Protein AF-A0A1B6I1B0-F1 (afdb_monomer_lite)

Radius of gyration: 35.04 Å; chains: 1; bounding box: 100×32×72 Å

Secondary structure (DSSP, 8-state):
-BTTB---------GGGHHHHHHHHHHHT-PPPP----HHHHHHHHHHHHHHHHHHHHHHHHHHHHHHHHHHHHHHHHHTT--HHHHHHHHHHHHHHHHHHHHHHHHHHHHHHHHHHHHHHHHHTTSSTTS--

Organism: NCBI:txid320908

Sequence (133 aa):
ARAGRSGTAISLITPHDIQLLQSIEQTINTKLSEFTVSGKEVAKIFTQVSVTKREAEIKLDHNDFEERKKINKRKKLILEGKDPEEEEKRILEEKKQKRKQFRLLHKKKLKQRQKEIKQFVQDNCGKESSVIK

pLDDT: mean 83.45, std 12.06, range [39.06, 97.12]

Foldseek 3Di:
DPDPDDDDDDDDDDPVCVVVQVVVCVVVVHDDDDDDDDPVVVVVVVVVVVVVVVVVVVVVVVVVVVVVVVVVVCVVCVVVVHDPVVVVVVVVVVVVVVVVVVVVVVVVVVVVVVVVVVVVCVVPVPPPVPPPD

Structure (mmCIF, N/CA/C/O backbone):
data_AF-A0A1B6I1B0-F1
#
_entry.id   AF-A0A1B6I1B0-F1
#
loop_
_atom_site.group_PDB
_atom_site.id
_atom_site.type_symbol
_atom_site.label_atom_id
_atom_site.label_alt_id
_atom_site.label_comp_id
_atom_site.label_asym_id
_atom_site.label_entity_id
_atom_site.label_seq_id
_atom_site.pdbx_PDB_ins_code
_atom_site.Cartn_x
_atom_site.Cartn_y
_atom_site.Cartn_z
_atom_site.occupancy
_atom_site.B_iso_or_equiv
_atom_site.auth_seq_id
_atom_site.auth_comp_id
_atom_site.auth_asym_id
_atom_site.auth_atom_id
_atom_site.pdbx_PDB_model_num
ATOM 1 N N . ALA A 1 1 ? -15.662 -19.235 21.877 1.00 60.00 1 ALA A N 1
ATOM 2 C CA . ALA A 1 1 ? -17.131 -19.170 21.972 1.00 60.00 1 ALA A CA 1
ATOM 3 C C . ALA A 1 1 ? -17.801 -19.618 20.667 1.00 60.00 1 ALA A C 1
ATOM 5 O O . ALA A 1 1 ? -18.358 -18.815 19.934 1.00 60.00 1 ALA A O 1
ATOM 6 N N . ARG A 1 2 ? -17.713 -20.913 20.350 1.00 65.88 2 ARG A N 1
ATOM 7 C CA . ARG A 1 2 ? -18.587 -21.660 19.422 1.00 65.88 2 ARG A CA 1
ATOM 8 C C . ARG A 1 2 ? -18.507 -23.129 19.845 1.00 65.88 2 ARG A C 1
ATOM 10 O O . ARG A 1 2 ? -17.476 -23.517 20.393 1.00 65.88 2 ARG A O 1
ATOM 17 N N . ALA A 1 3 ? -19.589 -23.886 19.636 1.00 68.25 3 ALA A N 1
ATOM 18 C CA . ALA A 1 3 ? -19.723 -25.325 19.909 1.00 68.25 3 ALA A CA 1
ATOM 19 C C . ALA A 1 3 ? -18.870 -25.824 21.099 1.00 68.25 3 ALA A C 1
ATOM 21 O O . ALA A 1 3 ? -17.823 -26.443 20.919 1.00 68.25 3 ALA A O 1
ATOM 22 N N . GLY A 1 4 ? -19.291 -25.483 22.322 1.00 75.00 4 GLY A N 1
ATOM 23 C CA . GLY A 1 4 ? -18.741 -26.045 23.564 1.00 75.00 4 GLY A CA 1
ATOM 24 C C . GLY A 1 4 ? -17.330 -25.602 23.974 1.00 75.00 4 GLY A C 1
ATOM 25 O O . GLY A 1 4 ? -16.855 -26.042 25.015 1.00 75.00 4 GLY A O 1
ATOM 26 N N . ARG A 1 5 ? -16.647 -24.735 23.210 1.00 81.81 5 ARG A N 1
ATOM 27 C CA . ARG A 1 5 ? -15.300 -24.241 23.558 1.00 81.81 5 ARG A CA 1
ATOM 28 C C . ARG A 1 5 ? -15.318 -22.819 24.117 1.00 81.81 5 ARG A C 1
ATOM 30 O O . ARG A 1 5 ? -15.908 -21.906 23.513 1.00 81.81 5 ARG A O 1
ATOM 37 N N . SER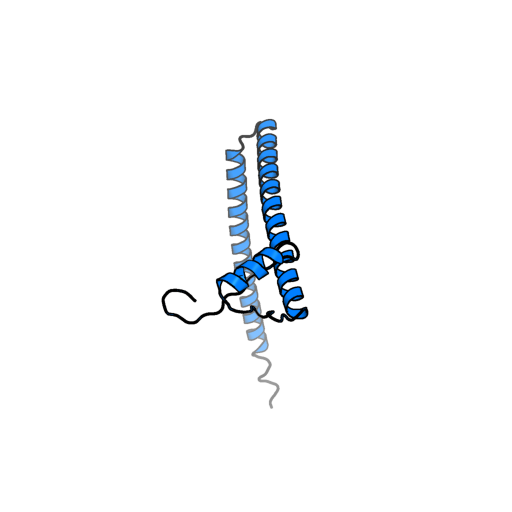 A 1 6 ? -14.595 -22.624 25.223 1.00 80.69 6 SER A N 1
ATOM 38 C CA . SER A 1 6 ? -14.270 -21.298 25.750 1.00 80.69 6 SER A CA 1
ATOM 39 C C . SER A 1 6 ? -13.535 -20.481 24.684 1.00 80.69 6 SER A C 1
ATOM 41 O O . SER A 1 6 ? -12.838 -21.004 23.816 1.00 80.69 6 SER A O 1
ATOM 43 N N . GLY A 1 7 ? -13.780 -19.178 24.656 1.00 84.50 7 GLY A N 1
ATOM 44 C CA . GLY A 1 7 ? -13.051 -18.270 23.779 1.00 84.50 7 GLY A CA 1
ATOM 45 C C . GLY A 1 7 ? -13.610 -16.866 23.877 1.00 84.50 7 GLY A C 1
ATOM 46 O O . GLY A 1 7 ? -14.791 -16.703 24.172 1.00 84.50 7 GLY A O 1
ATOM 47 N N . THR A 1 8 ? -12.754 -15.892 23.614 1.00 84.12 8 THR A N 1
ATOM 48 C CA . THR A 1 8 ? -13.047 -14.467 23.755 1.00 84.12 8 THR A CA 1
ATOM 49 C C . THR A 1 8 ? -13.733 -13.931 22.502 1.00 84.12 8 THR A C 1
ATOM 51 O O . THR A 1 8 ? -13.368 -14.301 21.386 1.00 84.12 8 THR A O 1
ATOM 54 N N . ALA A 1 9 ? -14.724 -13.063 22.689 1.00 85.25 9 ALA A N 1
ATOM 55 C CA . ALA A 1 9 ? -15.326 -12.270 21.626 1.00 85.25 9 ALA A CA 1
ATOM 56 C C . ALA A 1 9 ? -14.957 -10.800 21.853 1.00 85.25 9 ALA A C 1
ATOM 58 O O . ALA A 1 9 ? -15.009 -10.324 22.984 1.00 85.25 9 ALA A O 1
ATOM 59 N N . ILE A 1 10 ? -14.563 -10.106 20.787 1.00 87.94 10 ILE A N 1
ATOM 60 C CA . ILE A 1 10 ? -14.271 -8.671 20.803 1.00 87.94 10 ILE A CA 1
ATOM 61 C C . ILE A 1 10 ? -15.253 -8.017 19.838 1.00 87.94 10 ILE A C 1
ATOM 63 O O . ILE A 1 10 ? -15.345 -8.430 18.681 1.00 87.94 10 ILE A O 1
ATOM 67 N N . SE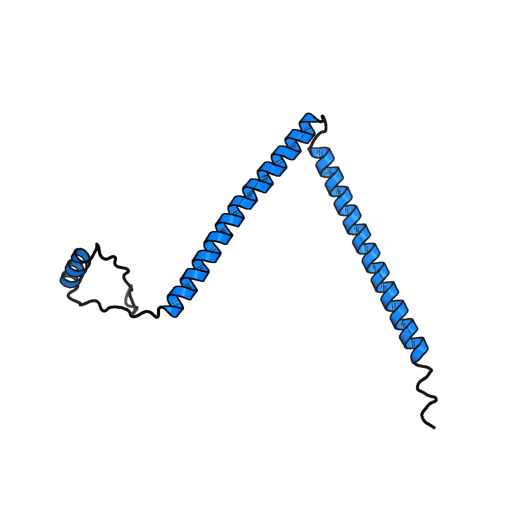R A 1 11 ? -15.975 -7.012 20.322 1.00 87.56 11 SER A N 1
ATOM 68 C CA . SER A 1 11 ? -16.907 -6.217 19.524 1.00 87.56 11 SER A CA 1
ATOM 69 C C . SER A 1 11 ? -16.305 -4.840 19.276 1.00 87.56 11 SER A C 1
ATOM 71 O O . SER A 1 11 ? -15.793 -4.210 20.199 1.00 87.56 11 SER A O 1
ATOM 73 N N . LEU A 1 12 ? -16.361 -4.376 18.031 1.00 89.06 12 LEU A N 1
ATOM 74 C CA . LEU A 1 12 ? -15.962 -3.025 17.641 1.00 89.06 12 LEU A CA 1
ATOM 75 C C . LEU A 1 12 ? -17.227 -2.176 17.550 1.00 89.06 12 LEU A C 1
ATOM 77 O O . LEU A 1 12 ? -18.166 -2.558 16.856 1.00 89.06 12 LEU A O 1
ATOM 81 N N . ILE A 1 13 ? -17.260 -1.061 18.274 1.00 89.25 13 ILE A N 1
ATOM 82 C CA . ILE A 1 13 ? -18.463 -0.244 18.461 1.00 89.25 13 ILE A CA 1
ATOM 83 C C . ILE A 1 13 ? -18.111 1.196 18.111 1.00 89.25 13 ILE A C 1
ATOM 85 O O . ILE A 1 13 ? -17.049 1.686 18.503 1.00 89.25 13 ILE A O 1
ATOM 89 N N . THR A 1 14 ? -18.987 1.875 17.372 1.00 90.12 14 THR A N 1
ATOM 90 C CA . THR A 1 14 ? -18.849 3.310 17.108 1.00 90.12 14 THR A CA 1
ATOM 91 C C . THR A 1 14 ? -19.716 4.126 18.072 1.00 90.12 14 THR A C 1
ATOM 93 O O . THR A 1 14 ? -20.666 3.591 18.648 1.00 90.12 14 THR A O 1
ATOM 96 N N . PRO A 1 15 ? -19.466 5.438 18.241 1.00 89.19 15 PRO A N 1
ATOM 97 C CA . PRO A 1 15 ? -20.316 6.288 19.080 1.00 89.19 15 PRO A CA 1
ATOM 98 C C . PRO A 1 15 ? -21.794 6.327 18.655 1.00 89.19 15 PRO A C 1
ATOM 100 O O . PRO A 1 15 ? -22.644 6.722 19.447 1.00 89.19 15 PRO A O 1
ATOM 103 N N . HIS A 1 16 ? -22.118 5.922 17.424 1.00 92.06 16 HIS A N 1
ATOM 104 C CA . HIS A 1 16 ? -23.492 5.883 16.922 1.00 92.06 16 HIS A CA 1
ATOM 105 C C . HIS A 1 16 ? -24.284 4.662 17.418 1.00 92.06 16 HIS A C 1
ATOM 107 O O . HIS A 1 16 ? -25.511 4.690 17.419 1.00 92.06 16 HIS A O 1
ATOM 113 N N . ASP A 1 17 ? -23.604 3.619 17.898 1.00 91.25 17 ASP A N 1
ATOM 114 C CA . ASP A 1 17 ? -24.205 2.310 18.185 1.00 91.25 17 ASP A CA 1
ATOM 115 C C . ASP A 1 17 ? -24.540 2.105 19.674 1.00 91.25 17 ASP A C 1
ATOM 117 O O . ASP A 1 17 ? -24.839 0.992 20.109 1.00 91.25 17 ASP A O 1
ATOM 121 N N . ILE A 1 18 ? -24.504 3.167 20.486 1.00 90.12 18 ILE A N 1
ATOM 122 C CA . ILE A 1 18 ? -24.671 3.081 21.949 1.00 90.12 18 ILE A CA 1
ATOM 123 C C . ILE A 1 18 ? -26.037 2.484 22.329 1.00 90.12 18 ILE A C 1
ATOM 125 O O . ILE A 1 18 ? -26.123 1.656 23.235 1.00 90.12 18 ILE A O 1
ATOM 129 N N . GLN A 1 19 ? -27.104 2.853 21.615 1.00 90.75 19 GLN A N 1
ATOM 130 C CA . GLN A 1 19 ? -28.451 2.317 21.863 1.00 90.75 19 GLN A CA 1
ATOM 131 C C . GLN A 1 19 ? -28.545 0.816 21.548 1.00 90.75 19 GLN A C 1
ATOM 133 O O . GLN A 1 19 ? -29.222 0.061 22.252 1.00 90.75 19 GLN A O 1
ATOM 138 N N . LEU A 1 20 ? -27.835 0.371 20.507 1.00 90.19 20 LEU A N 1
ATOM 139 C CA . LEU A 1 20 ? -27.772 -1.039 20.130 1.00 90.19 20 LEU A CA 1
ATOM 140 C C . LEU A 1 20 ? -27.001 -1.839 21.177 1.00 90.19 20 LEU A C 1
ATOM 142 O O . LEU A 1 20 ? -27.457 -2.909 21.576 1.00 90.19 20 LEU A O 1
ATOM 146 N N . LEU A 1 21 ? -25.887 -1.296 21.676 1.00 90.06 21 LEU A N 1
ATOM 147 C CA . LEU A 1 21 ? -25.111 -1.917 22.746 1.00 90.06 21 LEU A CA 1
ATOM 148 C C . LEU A 1 21 ? -25.973 -2.158 23.991 1.00 90.06 21 LEU A C 1
ATOM 150 O O . LEU A 1 21 ? -26.024 -3.281 24.483 1.00 90.06 21 LEU A O 1
ATOM 154 N N . GLN A 1 22 ? -26.714 -1.141 24.439 1.00 89.06 22 GLN A N 1
ATOM 155 C CA . GLN A 1 22 ? -27.609 -1.249 25.597 1.00 89.06 22 GLN A CA 1
ATOM 156 C C . GLN A 1 22 ? -28.706 -2.305 25.391 1.00 89.06 22 GLN A C 1
ATOM 158 O O . GLN A 1 22 ? -28.996 -3.086 26.297 1.00 89.06 22 GLN A O 1
ATOM 163 N N . SER A 1 23 ? -29.288 -2.369 24.190 1.00 91.38 23 SER A N 1
ATOM 164 C CA . SER A 1 23 ? -30.314 -3.367 23.848 1.00 91.38 23 SER A CA 1
ATOM 165 C C . SER A 1 23 ? -29.750 -4.795 23.861 1.00 91.38 23 SER A C 1
ATOM 167 O O . SER A 1 23 ? -30.395 -5.735 24.332 1.00 91.38 23 SER A O 1
ATOM 169 N N . ILE A 1 24 ? -28.516 -4.967 23.377 1.00 90.75 24 ILE A N 1
ATOM 170 C CA . ILE A 1 24 ? -27.812 -6.252 23.397 1.00 90.75 24 ILE A CA 1
ATOM 171 C C . ILE A 1 24 ? -27.503 -6.664 24.838 1.00 90.75 24 ILE A C 1
ATOM 173 O O . ILE A 1 24 ? -27.795 -7.803 25.192 1.00 90.75 24 ILE A O 1
ATOM 177 N N . GLU A 1 25 ? -26.989 -5.759 25.679 1.00 89.75 25 GLU A N 1
ATOM 178 C CA . GLU A 1 25 ? -26.694 -6.027 27.097 1.00 89.75 25 GLU A CA 1
ATOM 179 C C . GLU A 1 25 ? -27.932 -6.484 27.880 1.00 89.75 25 GLU A C 1
ATOM 181 O O . GLU A 1 25 ? -27.843 -7.421 28.674 1.00 89.75 25 GLU A O 1
ATOM 186 N N . GLN A 1 26 ? -29.093 -5.877 27.613 1.00 91.69 26 GLN A N 1
ATOM 187 C CA . GLN A 1 26 ? -30.377 -6.301 28.183 1.00 91.69 26 GLN A CA 1
ATOM 188 C C . GLN A 1 26 ? -30.785 -7.701 27.712 1.00 91.69 26 GLN A C 1
ATOM 190 O O . GLN A 1 26 ? -31.296 -8.498 28.493 1.00 91.69 26 GLN A O 1
ATOM 195 N N . THR A 1 27 ? -30.533 -8.026 26.444 1.00 93.00 27 THR A N 1
ATOM 196 C CA . THR A 1 27 ? -30.898 -9.327 25.865 1.00 93.00 27 THR A CA 1
ATOM 197 C C . THR A 1 27 ? -30.015 -10.459 26.401 1.00 93.00 27 THR A C 1
ATOM 199 O O . THR A 1 27 ? -30.508 -11.548 26.689 1.00 93.00 27 THR A O 1
ATOM 202 N N . ILE A 1 28 ? -28.707 -10.219 26.550 1.00 87.88 28 ILE A N 1
ATOM 203 C CA . ILE A 1 28 ? -27.734 -11.219 27.030 1.00 87.88 28 ILE A CA 1
ATOM 204 C C . ILE A 1 28 ? -27.566 -11.217 28.556 1.00 87.88 28 ILE A C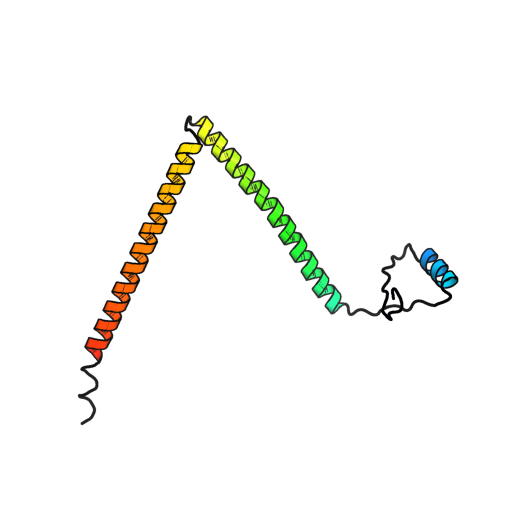 1
ATOM 206 O O . ILE A 1 28 ? -26.822 -12.045 29.086 1.00 87.88 28 ILE A O 1
ATOM 210 N N . ASN A 1 29 ? -28.210 -10.276 29.258 1.00 87.19 29 ASN A N 1
ATOM 211 C CA . ASN A 1 29 ? -28.109 -10.064 30.706 1.00 87.19 29 ASN A CA 1
ATOM 212 C C . ASN A 1 29 ? -26.662 -10.040 31.236 1.00 87.19 29 ASN A C 1
ATOM 214 O O . ASN A 1 29 ? -26.376 -10.498 32.341 1.00 87.19 29 ASN A O 1
ATOM 218 N N . THR A 1 30 ? -25.726 -9.522 30.440 1.00 85.19 30 THR A N 1
ATOM 219 C CA . THR A 1 30 ? -24.298 -9.461 30.775 1.00 85.19 30 THR A CA 1
ATOM 220 C C . THR A 1 30 ? -23.758 -8.094 30.385 1.00 85.19 30 THR A C 1
ATOM 222 O O . THR A 1 30 ? -23.960 -7.656 29.255 1.00 85.19 30 THR A O 1
ATOM 225 N N . LYS A 1 31 ? -23.053 -7.433 31.311 1.00 85.12 31 LYS A N 1
ATOM 226 C CA . LYS A 1 31 ? -22.375 -6.161 31.036 1.00 85.12 31 LYS A CA 1
ATOM 227 C C . LYS A 1 31 ? -21.075 -6.414 30.285 1.00 85.12 31 LYS A C 1
ATOM 229 O O . LYS A 1 31 ? -20.252 -7.213 30.737 1.00 85.12 31 LYS A O 1
ATOM 234 N N . LEU A 1 32 ? -20.893 -5.735 29.158 1.00 86.19 32 LEU A N 1
ATOM 235 C CA . LEU A 1 32 ? -19.672 -5.828 28.366 1.00 86.19 32 LEU A CA 1
ATOM 236 C C . LEU A 1 32 ? -18.621 -4.873 28.944 1.00 86.19 32 LEU A C 1
ATOM 238 O O . LEU A 1 32 ? -18.905 -3.715 29.237 1.00 86.19 32 LEU A O 1
ATOM 242 N N . SER A 1 33 ? -17.397 -5.364 29.137 1.00 86.75 33 SER A N 1
ATOM 243 C CA . SER A 1 33 ? -16.282 -4.556 29.636 1.00 86.75 33 SER A CA 1
ATOM 244 C C . SER A 1 33 ? -15.452 -3.993 28.489 1.00 86.75 33 SER A C 1
ATOM 246 O O . SER A 1 33 ? -15.203 -4.686 27.500 1.00 86.75 33 SER A O 1
ATOM 248 N N . GLU A 1 34 ? -14.953 -2.771 28.660 1.00 87.75 34 GLU A N 1
ATOM 249 C CA . GLU A 1 34 ? -13.987 -2.185 27.736 1.00 87.75 34 GLU A CA 1
ATOM 250 C C . GLU A 1 34 ? -12.691 -3.008 27.710 1.00 87.75 34 GLU A C 1
ATOM 252 O O . GLU A 1 34 ? -12.146 -3.388 28.749 1.00 87.75 34 GLU A O 1
ATOM 257 N N . PHE A 1 35 ? -12.194 -3.279 26.505 1.00 88.88 35 PHE A N 1
ATOM 258 C CA . PHE A 1 35 ? -10.897 -3.911 26.310 1.00 88.88 35 PHE A CA 1
ATOM 259 C C . PHE A 1 35 ? -9.825 -2.831 26.153 1.00 88.88 35 PHE A C 1
ATOM 261 O O . PHE A 1 35 ? -9.814 -2.097 25.164 1.00 88.88 35 PHE A O 1
ATOM 268 N N . THR A 1 36 ? -8.920 -2.730 27.127 1.00 88.50 36 THR A N 1
ATOM 269 C CA . THR A 1 36 ? -7.870 -1.709 27.121 1.00 88.50 36 THR A CA 1
ATOM 270 C C . THR A 1 36 ? -6.796 -2.034 26.085 1.00 88.50 36 THR A C 1
ATOM 272 O O . THR A 1 36 ? -6.296 -3.154 25.992 1.00 88.50 36 THR A O 1
ATOM 275 N N . VAL A 1 37 ? -6.421 -1.031 25.292 1.00 87.38 37 VAL A N 1
ATOM 276 C CA . VAL A 1 37 ? -5.398 -1.151 24.246 1.00 87.38 37 VAL A CA 1
ATOM 277 C C . VAL A 1 37 ? -4.306 -0.109 24.428 1.00 87.38 37 VAL A C 1
ATOM 279 O O . VAL A 1 37 ? -4.564 1.033 24.810 1.00 87.38 37 VAL A O 1
ATOM 282 N N . SER A 1 38 ? -3.061 -0.490 24.134 1.00 90.56 38 SER A N 1
ATOM 283 C CA . SER A 1 38 ? -1.929 0.428 24.223 1.00 90.56 38 SER A CA 1
ATOM 284 C C . SER A 1 38 ? -1.800 1.259 22.937 1.00 90.56 38 SER A C 1
ATOM 286 O O . SER A 1 38 ? -1.641 0.737 21.832 1.00 90.56 38 SER A O 1
ATOM 288 N N . GLY A 1 39 ? -1.833 2.591 23.058 1.00 87.81 39 GLY A N 1
ATOM 289 C CA . GLY A 1 39 ? -1.763 3.480 21.887 1.00 87.81 39 GLY A CA 1
ATOM 290 C C . GLY A 1 39 ? -0.479 3.315 21.059 1.00 87.81 39 GLY A C 1
ATOM 291 O O . GLY A 1 39 ? -0.495 3.470 19.838 1.00 87.81 39 GLY A O 1
ATOM 292 N N . LYS A 1 40 ? 0.635 2.930 21.700 1.00 91.12 40 LYS A N 1
ATOM 293 C CA . LYS A 1 40 ? 1.916 2.673 21.020 1.00 91.12 40 LYS A CA 1
ATOM 294 C C . LYS A 1 40 ? 1.843 1.471 20.076 1.00 91.12 40 LYS A C 1
ATOM 296 O O . LYS A 1 40 ? 2.458 1.509 19.013 1.00 91.12 40 LYS A O 1
ATOM 301 N N . GLU A 1 41 ? 1.132 0.410 20.445 1.00 89.56 41 GLU A N 1
ATOM 302 C CA . GLU A 1 41 ? 0.966 -0.770 19.586 1.00 89.56 41 GLU A CA 1
ATOM 303 C C . GLU A 1 41 ? 0.016 -0.476 18.431 1.00 89.56 41 GLU A C 1
ATOM 305 O O . GLU A 1 41 ? 0.328 -0.808 17.287 1.00 89.56 41 GLU A O 1
ATOM 310 N N . VAL A 1 42 ? -1.076 0.245 18.701 1.00 91.75 42 VAL A N 1
ATOM 311 C CA . VAL A 1 42 ? -2.015 0.685 17.660 1.00 91.75 42 VAL A CA 1
ATOM 312 C C . VAL A 1 42 ? -1.299 1.535 16.611 1.00 91.75 42 VAL A C 1
ATOM 314 O O . VAL A 1 42 ? -1.446 1.280 15.419 1.00 91.75 42 VAL A O 1
ATOM 317 N N . ALA A 1 43 ? -0.457 2.488 17.025 1.00 93.25 43 ALA A N 1
ATOM 318 C CA . ALA A 1 43 ? 0.296 3.338 16.100 1.00 93.25 43 ALA A CA 1
ATOM 319 C C . ALA A 1 43 ? 1.254 2.537 15.198 1.00 93.25 43 ALA A C 1
ATOM 321 O O . ALA A 1 43 ? 1.376 2.824 14.002 1.00 93.25 43 ALA A O 1
ATOM 322 N N . LYS A 1 44 ? 1.910 1.506 15.746 1.00 94.25 44 LYS A N 1
ATOM 323 C CA . LYS A 1 44 ? 2.784 0.610 14.973 1.00 94.25 44 LYS A CA 1
ATOM 324 C C . LYS A 1 44 ? 1.988 -0.165 13.924 1.00 94.25 44 LYS A C 1
ATOM 326 O O . LYS A 1 44 ? 2.349 -0.131 12.748 1.00 94.25 44 LYS A O 1
ATOM 331 N N . ILE A 1 45 ? 0.888 -0.802 14.332 1.00 93.94 45 ILE A N 1
ATOM 332 C CA . ILE A 1 45 ? 0.016 -1.574 13.432 1.00 93.94 45 ILE A CA 1
ATOM 333 C C . ILE A 1 45 ? -0.566 -0.663 12.347 1.00 93.94 45 ILE A C 1
ATOM 335 O O . ILE A 1 45 ? -0.521 -0.994 11.164 1.00 93.94 45 ILE A O 1
ATOM 339 N N . PHE A 1 46 ? -1.047 0.521 12.725 1.00 94.75 46 PHE A N 1
ATOM 340 C CA . PHE A 1 46 ? -1.594 1.502 11.793 1.00 94.75 46 PHE A CA 1
ATOM 341 C C . PHE A 1 46 ? -0.568 1.937 10.742 1.00 94.75 46 PHE A C 1
ATOM 343 O O . PHE A 1 46 ? -0.884 2.001 9.551 1.00 94.75 46 PHE A O 1
ATOM 350 N N . THR A 1 47 ? 0.673 2.190 11.164 1.00 96.00 47 THR A N 1
ATOM 351 C CA . THR A 1 47 ? 1.768 2.549 10.254 1.00 96.00 47 THR A CA 1
ATOM 352 C C . THR A 1 47 ? 2.047 1.410 9.278 1.00 96.00 47 THR A C 1
ATOM 354 O O . THR A 1 47 ? 2.120 1.644 8.073 1.00 96.00 47 THR A O 1
ATOM 357 N N . GLN A 1 48 ? 2.131 0.173 9.773 1.00 95.56 48 GLN A N 1
ATOM 358 C CA . GLN A 1 48 ? 2.371 -1.007 8.944 1.00 95.56 48 GLN A CA 1
ATOM 359 C C . GLN A 1 48 ? 1.276 -1.196 7.886 1.00 95.56 48 GLN A C 1
ATOM 361 O O . GLN A 1 48 ? 1.583 -1.374 6.705 1.00 95.56 48 GLN A O 1
ATOM 366 N N . VAL A 1 49 ? 0.005 -1.115 8.285 1.00 96.94 49 VAL A N 1
ATOM 367 C CA . VAL A 1 49 ? -1.135 -1.231 7.363 1.00 96.94 49 VAL A CA 1
ATOM 368 C C . VAL A 1 49 ? -1.116 -0.100 6.334 1.00 96.94 49 VAL A C 1
ATOM 370 O O . VAL A 1 49 ? -1.282 -0.351 5.143 1.00 96.94 49 VAL A O 1
ATOM 373 N N . SER A 1 50 ? -0.851 1.134 6.768 1.00 96.25 50 SER A N 1
ATOM 374 C CA . SER A 1 50 ? -0.815 2.306 5.886 1.00 96.25 50 SER A CA 1
ATOM 375 C C . SER A 1 50 ? 0.296 2.224 4.840 1.00 96.25 50 SER A C 1
ATOM 377 O O . SER A 1 50 ? 0.066 2.543 3.675 1.00 96.25 50 SER A O 1
ATOM 379 N N . VAL A 1 51 ? 1.496 1.792 5.237 1.00 97.12 51 VAL A N 1
ATOM 380 C CA . VAL A 1 51 ? 2.621 1.589 4.311 1.00 97.12 51 VAL A CA 1
ATOM 381 C C . VAL A 1 51 ? 2.289 0.475 3.324 1.00 97.12 51 VAL A C 1
ATOM 383 O O . VAL A 1 51 ? 2.378 0.688 2.120 1.00 97.12 51 VAL A O 1
ATOM 386 N N . THR A 1 52 ? 1.808 -0.667 3.817 1.00 95.50 52 THR A N 1
ATOM 387 C CA . THR A 1 52 ? 1.470 -1.819 2.966 1.00 95.50 52 THR A CA 1
ATOM 388 C C . THR A 1 52 ? 0.389 -1.470 1.941 1.00 95.50 52 THR A C 1
ATOM 390 O O . THR A 1 52 ? 0.506 -1.839 0.774 1.00 95.50 52 THR A O 1
ATOM 393 N N . LYS A 1 53 ? -0.647 -0.725 2.350 1.00 96.50 53 LYS A N 1
ATOM 394 C CA . LYS A 1 53 ? -1.714 -0.270 1.452 1.00 96.50 53 LYS A CA 1
ATOM 395 C C . LYS A 1 53 ? -1.165 0.628 0.342 1.00 96.50 53 LYS A C 1
ATOM 397 O O . LYS A 1 53 ? -1.423 0.358 -0.826 1.00 96.50 53 LYS A O 1
ATOM 402 N N . ARG A 1 54 ? -0.353 1.631 0.694 1.00 94.69 54 ARG A N 1
ATOM 403 C CA . ARG A 1 54 ? 0.282 2.525 -0.291 1.00 94.69 54 ARG A CA 1
ATOM 404 C C . ARG A 1 54 ? 1.197 1.768 -1.246 1.00 94.69 54 ARG A C 1
ATOM 406 O O . ARG A 1 54 ? 1.174 2.013 -2.443 1.00 94.69 54 ARG A O 1
ATOM 413 N N . GLU A 1 55 ? 1.995 0.834 -0.738 1.00 93.50 55 GLU A N 1
ATOM 414 C CA . GLU A 1 55 ? 2.857 0.009 -1.585 1.00 93.50 55 GLU A CA 1
ATOM 415 C C . GLU A 1 55 ? 2.056 -0.859 -2.558 1.00 93.50 55 GLU A C 1
ATOM 417 O O . GLU A 1 55 ? 2.480 -1.051 -3.697 1.00 93.50 55 GLU A O 1
ATOM 422 N N . ALA A 1 56 ? 0.917 -1.402 -2.122 1.00 91.50 56 ALA A N 1
ATOM 423 C CA . ALA A 1 56 ? 0.032 -2.174 -2.984 1.00 91.50 56 ALA A CA 1
ATOM 424 C C . ALA A 1 56 ? -0.590 -1.297 -4.081 1.00 91.50 56 ALA A C 1
ATOM 426 O O . ALA A 1 56 ? -0.565 -1.693 -5.243 1.00 91.50 56 ALA A O 1
ATOM 427 N N . GLU A 1 57 ? -1.067 -0.099 -3.734 1.00 90.50 57 GLU A N 1
ATOM 428 C CA . GLU A 1 57 ? -1.589 0.889 -4.691 1.00 90.50 57 GLU A CA 1
ATOM 429 C C . GLU A 1 57 ? -0.525 1.263 -5.735 1.00 90.50 57 GLU A C 1
ATOM 431 O O . GLU A 1 57 ? -0.757 1.113 -6.931 1.00 90.50 57 GLU A O 1
ATOM 436 N N . ILE A 1 58 ? 0.695 1.600 -5.299 1.00 89.38 58 ILE A N 1
ATOM 437 C CA . ILE A 1 58 ? 1.815 1.919 -6.202 1.00 89.38 58 ILE A CA 1
ATOM 438 C C . ILE A 1 58 ? 2.146 0.744 -7.135 1.00 89.38 58 ILE A C 1
ATOM 440 O O . ILE A 1 58 ? 2.451 0.946 -8.310 1.00 89.38 58 ILE A O 1
ATOM 444 N N . LYS A 1 59 ? 2.117 -0.498 -6.632 1.00 87.94 59 LYS A N 1
ATOM 445 C CA . LYS A 1 59 ? 2.381 -1.693 -7.452 1.00 87.94 59 LYS A CA 1
ATOM 446 C C . LYS A 1 59 ? 1.314 -1.896 -8.525 1.00 87.94 59 LYS A C 1
ATOM 448 O O . LYS A 1 59 ? 1.664 -2.303 -9.632 1.00 87.94 59 LYS A O 1
ATOM 453 N N . LEU A 1 60 ? 0.048 -1.634 -8.205 1.00 83.06 60 LEU A N 1
ATOM 454 C CA . LEU A 1 60 ? -1.048 -1.703 -9.170 1.00 83.06 60 LEU A CA 1
ATOM 455 C C . LEU A 1 60 ? -0.887 -0.614 -10.241 1.00 83.06 60 LEU A C 1
ATOM 457 O O . LEU A 1 60 ? -0.835 -0.949 -11.423 1.00 83.06 60 LEU A O 1
ATOM 461 N N . ASP A 1 61 ? -0.648 0.635 -9.839 1.00 79.44 61 ASP A N 1
ATOM 462 C CA . ASP A 1 61 ? -0.429 1.758 -10.764 1.00 79.44 61 ASP A CA 1
ATOM 463 C C . ASP A 1 61 ? 0.780 1.540 -11.696 1.00 79.44 61 ASP A C 1
ATOM 465 O O . ASP A 1 61 ? 0.759 1.884 -12.883 1.00 79.44 61 ASP A O 1
ATOM 469 N N . HIS A 1 62 ? 1.863 0.945 -11.182 1.00 75.44 62 HIS A N 1
ATOM 470 C CA . HIS A 1 62 ? 3.060 0.671 -11.980 1.00 75.44 62 HIS A CA 1
ATOM 471 C C . HIS A 1 62 ? 2.804 -0.376 -13.079 1.00 75.44 62 HIS A C 1
ATOM 473 O O . HIS A 1 62 ? 3.415 -0.304 -14.153 1.00 75.44 62 HIS A O 1
ATOM 479 N N . ASN A 1 63 ? 1.929 -1.358 -12.845 1.00 68.81 63 ASN A N 1
ATOM 480 C CA . ASN A 1 63 ? 1.614 -2.368 -13.859 1.00 68.81 63 ASN A CA 1
ATOM 481 C C . ASN A 1 63 ? 0.942 -1.730 -15.083 1.00 68.81 63 ASN A C 1
ATOM 483 O O . ASN A 1 63 ? 1.378 -1.974 -16.212 1.00 68.81 63 ASN A O 1
ATOM 487 N N . ASP A 1 64 ? -0.007 -0.820 -14.865 1.00 67.06 64 ASP A N 1
ATOM 488 C CA . ASP A 1 64 ? -0.715 -0.119 -15.941 1.00 67.06 64 ASP A CA 1
ATOM 489 C C . ASP A 1 64 ? 0.224 0.771 -16.772 1.00 67.06 64 ASP A C 1
ATOM 491 O O . ASP A 1 64 ? 0.106 0.863 -18.000 1.00 67.06 64 ASP A O 1
ATOM 495 N N . PHE A 1 65 ? 1.218 1.401 -16.135 1.00 68.31 65 PHE A N 1
ATOM 496 C CA . PHE A 1 65 ? 2.214 2.209 -16.843 1.00 68.31 65 PHE A CA 1
ATOM 497 C C . PHE A 1 65 ? 3.068 1.373 -17.809 1.00 68.31 65 PHE A C 1
ATOM 499 O O . PHE A 1 65 ? 3.294 1.771 -18.959 1.00 68.31 65 PHE A O 1
ATOM 506 N N . GLU A 1 66 ? 3.531 0.200 -17.376 1.00 71.88 66 GLU A N 1
ATOM 507 C CA . GLU A 1 66 ? 4.347 -0.681 -18.215 1.00 71.88 66 GLU A CA 1
ATOM 508 C C . GLU A 1 66 ? 3.540 -1.286 -19.374 1.00 71.88 66 GLU A C 1
ATOM 510 O O . GLU A 1 66 ? 4.070 -1.426 -20.483 1.00 71.88 66 GLU A O 1
ATOM 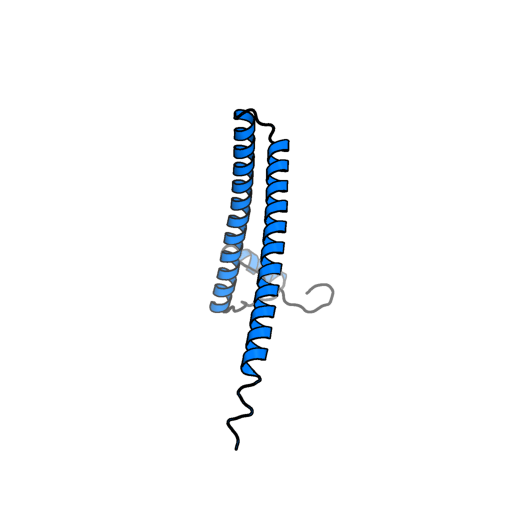515 N N . GLU A 1 67 ? 2.254 -1.579 -19.179 1.00 75.06 67 GLU A N 1
ATOM 516 C CA . GLU A 1 67 ? 1.368 -2.017 -20.262 1.00 75.06 67 GLU A CA 1
ATOM 517 C C . GLU A 1 67 ? 1.142 -0.921 -21.302 1.00 75.06 67 GLU A C 1
ATOM 519 O O . GLU A 1 67 ? 1.377 -1.141 -22.497 1.00 75.06 67 GLU A O 1
ATOM 524 N N . ARG A 1 68 ? 0.800 0.298 -20.869 1.00 78.56 68 ARG A N 1
ATOM 525 C CA . ARG A 1 68 ? 0.636 1.446 -21.777 1.00 78.56 68 ARG A CA 1
ATOM 526 C C . ARG A 1 68 ? 1.917 1.737 -22.555 1.00 78.56 68 ARG A C 1
ATOM 528 O O . ARG A 1 68 ? 1.873 2.000 -23.758 1.00 78.56 68 ARG A O 1
ATOM 535 N N . LYS A 1 69 ? 3.079 1.623 -21.910 1.00 81.06 69 LYS A N 1
ATOM 536 C CA . LYS A 1 69 ? 4.391 1.792 -22.550 1.00 81.06 69 LYS A CA 1
ATOM 537 C C . LYS A 1 69 ? 4.674 0.715 -23.600 1.00 81.06 69 LYS A C 1
ATOM 539 O O . LYS A 1 69 ? 5.206 1.043 -24.663 1.00 81.06 69 LYS A O 1
ATOM 544 N N . LYS A 1 70 ? 4.318 -0.549 -23.345 1.00 80.75 70 LYS A N 1
ATOM 545 C CA . LYS A 1 70 ? 4.436 -1.642 -24.331 1.00 80.75 70 LYS A CA 1
ATOM 546 C C . LYS A 1 70 ? 3.513 -1.417 -25.525 1.00 80.75 70 LYS A C 1
ATOM 548 O O . LYS A 1 70 ? 3.967 -1.529 -26.661 1.00 80.75 70 LYS A O 1
ATOM 553 N N . ILE A 1 71 ? 2.261 -1.035 -25.276 1.00 80.81 71 ILE A N 1
ATOM 554 C CA . ILE A 1 71 ? 1.283 -0.727 -26.328 1.00 80.81 71 ILE A CA 1
ATOM 555 C C . ILE A 1 71 ? 1.788 0.425 -27.201 1.00 80.81 71 ILE A C 1
ATOM 557 O O . ILE A 1 71 ? 1.800 0.307 -28.423 1.00 80.81 71 ILE A O 1
ATOM 561 N N . ASN A 1 72 ? 2.279 1.509 -26.596 1.00 81.31 72 ASN A N 1
ATOM 562 C CA . ASN A 1 72 ? 2.801 2.655 -27.342 1.00 81.31 72 ASN A CA 1
ATOM 563 C C . ASN A 1 72 ? 4.045 2.300 -28.169 1.00 81.31 72 ASN A C 1
ATOM 565 O O . ASN A 1 72 ? 4.165 2.741 -29.309 1.00 81.31 72 ASN A O 1
ATOM 569 N N . LYS A 1 73 ? 4.948 1.463 -27.639 1.00 82.88 73 LYS A N 1
ATOM 570 C CA . LYS A 1 73 ? 6.101 0.958 -28.403 1.00 82.88 73 LYS A CA 1
ATOM 571 C C . LYS A 1 73 ? 5.675 0.107 -29.595 1.00 82.88 73 LYS A C 1
ATOM 573 O O . LYS A 1 73 ? 6.197 0.311 -30.684 1.00 82.88 73 LYS A O 1
ATOM 578 N N . ARG A 1 74 ? 4.715 -0.803 -29.410 1.00 79.56 74 ARG A N 1
ATOM 579 C CA . ARG A 1 74 ? 4.178 -1.628 -30.503 1.00 79.56 74 ARG A CA 1
ATOM 580 C C . ARG A 1 74 ? 3.508 -0.775 -31.574 1.00 79.56 74 ARG A C 1
ATOM 582 O O . ARG A 1 74 ? 3.826 -0.929 -32.745 1.00 79.56 74 ARG A O 1
ATOM 589 N N . LYS A 1 75 ? 2.667 0.186 -31.178 1.00 82.44 75 LYS A N 1
ATOM 590 C CA . LYS A 1 75 ? 2.044 1.145 -32.106 1.00 82.44 75 LYS A CA 1
ATOM 591 C C . LYS A 1 75 ? 3.084 1.945 -32.897 1.00 82.44 75 LYS A C 1
ATOM 593 O O . LYS A 1 75 ? 2.906 2.141 -34.091 1.00 82.44 75 LYS A O 1
ATOM 598 N N . LYS A 1 76 ? 4.179 2.366 -32.254 1.00 83.00 76 LYS A N 1
ATOM 599 C CA . LYS A 1 76 ? 5.284 3.070 -32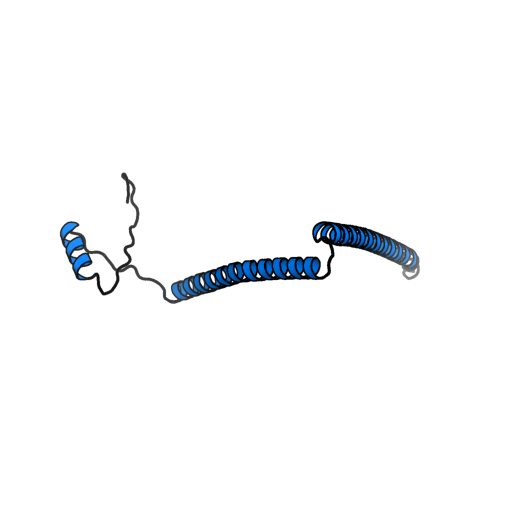.920 1.00 83.00 76 LYS A CA 1
ATOM 600 C C . LYS A 1 76 ? 5.999 2.192 -33.955 1.00 83.00 76 LYS A C 1
ATOM 602 O O . LYS A 1 76 ? 6.264 2.669 -35.048 1.00 83.00 76 LYS A O 1
ATOM 607 N N . LEU A 1 77 ? 6.272 0.926 -33.638 1.00 79.44 77 LEU A N 1
ATOM 608 C CA . LEU A 1 77 ? 6.912 -0.013 -34.573 1.00 79.44 77 LEU A CA 1
ATOM 609 C C . LEU A 1 77 ? 6.039 -0.287 -35.805 1.00 79.44 77 LEU A C 1
ATOM 611 O O . LEU A 1 77 ? 6.548 -0.274 -36.922 1.00 79.44 77 LEU A O 1
ATOM 615 N N . ILE A 1 78 ? 4.727 -0.438 -35.597 1.00 78.81 78 ILE A N 1
ATOM 616 C CA . ILE A 1 78 ? 3.750 -0.587 -36.684 1.00 78.81 78 ILE A CA 1
ATOM 617 C C . ILE A 1 78 ? 3.722 0.675 -37.561 1.00 78.81 78 ILE A C 1
ATOM 619 O O . ILE A 1 78 ? 3.720 0.566 -38.783 1.00 78.81 78 ILE A O 1
ATOM 623 N N . LEU A 1 79 ? 3.754 1.874 -36.960 1.00 78.31 79 LEU A N 1
ATOM 624 C CA . LEU A 1 79 ? 3.805 3.145 -37.698 1.00 78.31 79 LEU A CA 1
ATOM 625 C C . LEU A 1 79 ? 5.096 3.297 -38.523 1.00 78.31 79 LEU A C 1
ATOM 627 O O . LEU A 1 79 ? 5.075 3.870 -39.605 1.00 78.31 79 LEU A O 1
ATOM 631 N N . GLU A 1 80 ? 6.212 2.771 -38.021 1.00 80.56 80 GLU A N 1
ATOM 632 C CA . GLU A 1 80 ? 7.504 2.729 -38.717 1.00 80.56 80 GLU A CA 1
ATOM 633 C C . GLU A 1 80 ? 7.582 1.618 -39.787 1.00 80.56 80 GLU A C 1
ATOM 635 O O . GLU A 1 80 ? 8.621 1.469 -40.430 1.00 80.56 80 GLU A O 1
ATOM 640 N N . GLY A 1 81 ? 6.507 0.844 -39.991 1.00 74.88 81 GLY A N 1
ATOM 641 C CA . GLY A 1 81 ? 6.423 -0.205 -41.012 1.00 74.88 81 GLY A CA 1
ATOM 642 C C . GLY A 1 81 ? 7.229 -1.468 -40.695 1.00 74.88 81 GLY A C 1
ATOM 643 O O . GLY A 1 81 ? 7.530 -2.237 -41.604 1.00 74.88 81 GLY A O 1
ATOM 644 N N . LYS A 1 82 ? 7.611 -1.680 -39.429 1.00 73.69 82 LYS A N 1
ATOM 645 C CA . LYS A 1 82 ? 8.324 -2.883 -38.977 1.00 73.69 82 LYS A CA 1
ATOM 646 C C . LYS A 1 82 ? 7.361 -3.838 -38.289 1.00 73.69 82 LYS A C 1
ATOM 648 O O . LYS A 1 82 ? 6.625 -3.427 -37.389 1.00 73.69 82 LYS A O 1
ATOM 653 N N . ASP A 1 83 ? 7.436 -5.119 -38.638 1.00 76.62 83 ASP A N 1
ATOM 654 C CA . ASP A 1 83 ? 6.659 -6.151 -37.961 1.00 76.62 83 ASP A CA 1
ATOM 655 C C . ASP A 1 83 ? 7.121 -6.315 -36.500 1.00 76.62 83 ASP A C 1
ATOM 657 O O . ASP A 1 83 ? 8.287 -6.638 -36.231 1.00 76.62 83 ASP A O 1
ATOM 661 N N . PRO A 1 84 ? 6.230 -6.089 -35.518 1.00 70.12 84 PRO A N 1
ATOM 662 C CA . PRO A 1 84 ? 6.601 -6.048 -34.107 1.00 70.12 84 PRO A CA 1
ATOM 663 C C . PRO A 1 84 ? 7.103 -7.401 -33.583 1.00 70.12 84 PRO A C 1
ATOM 665 O O . PRO A 1 84 ? 7.905 -7.436 -32.650 1.00 70.12 84 PRO A O 1
ATOM 668 N N . GLU A 1 85 ? 6.673 -8.514 -34.179 1.00 73.62 85 GLU A N 1
ATOM 669 C CA . GLU A 1 85 ? 7.052 -9.859 -33.734 1.00 73.62 85 GLU A CA 1
ATOM 670 C C . GLU A 1 85 ? 8.494 -10.237 -34.094 1.00 73.62 85 GLU A C 1
ATOM 672 O O . GLU A 1 85 ? 9.178 -10.900 -33.308 1.00 73.62 85 GLU A O 1
ATOM 677 N N . GLU A 1 86 ? 8.982 -9.819 -35.262 1.00 77.06 86 GLU A N 1
ATOM 678 C CA . GLU A 1 86 ? 10.350 -10.118 -35.697 1.00 77.06 86 GLU A CA 1
ATOM 679 C C . GLU A 1 86 ? 11.374 -9.311 -34.899 1.00 77.06 86 GLU A C 1
ATOM 681 O O . GLU A 1 86 ? 12.389 -9.846 -34.442 1.00 77.06 86 GLU A O 1
ATOM 686 N N . GLU A 1 87 ? 11.074 -8.038 -34.642 1.00 74.31 87 GLU A N 1
ATOM 687 C CA . GLU A 1 87 ? 11.949 -7.171 -33.858 1.00 74.31 87 GLU A CA 1
ATOM 688 C C . GLU A 1 87 ? 12.013 -7.615 -32.385 1.00 74.31 87 GLU A C 1
ATOM 690 O O . GLU A 1 87 ? 13.090 -7.633 -31.781 1.00 74.31 87 GLU A O 1
ATOM 695 N N . GLU A 1 88 ? 10.893 -8.070 -31.804 1.00 77.12 88 GLU A N 1
ATOM 696 C CA . GLU A 1 88 ? 10.880 -8.662 -30.460 1.00 77.12 88 GLU A CA 1
ATOM 697 C C . GLU A 1 88 ? 11.772 -9.923 -30.382 1.00 77.12 88 GLU A C 1
ATOM 699 O O . GLU A 1 88 ? 12.536 -10.078 -29.417 1.00 77.12 88 GLU A O 1
ATOM 704 N N . LYS A 1 89 ? 11.751 -10.790 -31.408 1.00 82.06 89 LYS A N 1
ATOM 705 C CA . LYS A 1 89 ? 12.625 -11.978 -31.498 1.00 82.06 89 LYS A CA 1
ATOM 706 C C . LYS A 1 89 ? 14.103 -11.593 -31.610 1.00 82.06 89 LYS A C 1
ATOM 708 O O . LYS A 1 89 ? 14.920 -12.122 -30.849 1.00 82.06 89 LYS A O 1
ATOM 713 N N . ARG A 1 90 ? 14.447 -10.623 -32.466 1.00 82.75 90 ARG A N 1
ATOM 714 C CA . ARG A 1 90 ? 15.825 -10.116 -32.621 1.00 82.75 90 ARG A CA 1
ATOM 715 C C . ARG A 1 90 ? 16.382 -9.555 -31.314 1.00 82.75 90 ARG A C 1
ATOM 717 O O . ARG A 1 90 ? 17.468 -9.944 -30.878 1.00 82.75 90 ARG A O 1
ATOM 724 N N . ILE A 1 91 ? 15.611 -8.714 -30.621 1.00 83.69 91 ILE A N 1
ATOM 725 C CA . ILE A 1 91 ? 16.010 -8.142 -29.325 1.00 83.69 91 ILE A CA 1
ATOM 726 C C . ILE A 1 91 ? 16.220 -9.246 -28.274 1.00 83.69 91 ILE A C 1
ATOM 728 O O . ILE A 1 91 ? 17.134 -9.163 -27.441 1.00 83.69 91 ILE A O 1
ATOM 732 N N . LEU A 1 92 ? 15.380 -10.287 -28.274 1.00 85.25 92 LEU A N 1
ATOM 733 C CA . LEU A 1 92 ? 15.506 -11.414 -27.350 1.00 85.25 92 LEU A CA 1
ATOM 734 C C . LEU A 1 92 ? 16.780 -12.229 -27.612 1.00 85.25 92 LEU A C 1
ATOM 736 O O . LEU A 1 92 ? 17.472 -12.615 -26.661 1.00 85.25 92 LEU A O 1
ATOM 740 N N . GLU A 1 93 ? 17.108 -12.476 -28.877 1.00 89.00 93 GLU A N 1
ATOM 741 C CA . GLU A 1 93 ? 18.327 -13.175 -29.276 1.00 89.00 93 GLU A CA 1
ATOM 742 C C . GLU A 1 93 ? 19.583 -12.385 -28.923 1.00 89.00 93 GLU A C 1
ATOM 744 O O . GLU A 1 93 ? 20.479 -12.934 -28.273 1.00 89.00 93 GLU A O 1
ATOM 749 N N . GLU A 1 94 ? 19.619 -11.084 -29.214 1.00 90.12 94 GLU A N 1
ATOM 750 C CA . GLU A 1 94 ? 20.725 -10.211 -28.815 1.00 90.12 94 GLU A CA 1
ATOM 751 C C . GLU A 1 94 ? 20.936 -10.211 -27.296 1.00 90.12 94 GLU A C 1
ATOM 753 O O . GLU A 1 94 ? 22.066 -10.327 -26.811 1.00 90.12 94 GLU A O 1
ATOM 758 N N . LYS A 1 95 ? 19.854 -10.141 -26.507 1.00 88.44 95 LYS A N 1
ATOM 759 C CA . LYS A 1 95 ? 19.934 -10.231 -25.039 1.00 88.44 95 LYS A CA 1
ATOM 760 C C . LYS A 1 95 ? 20.488 -11.579 -24.582 1.00 88.44 95 LYS A C 1
ATOM 762 O O . LYS A 1 95 ? 21.324 -11.618 -23.673 1.00 88.44 95 LYS A O 1
ATOM 767 N N . LYS A 1 96 ? 20.055 -12.689 -25.191 1.00 90.00 96 LYS A N 1
ATOM 768 C CA . LYS A 1 96 ? 20.581 -14.034 -24.893 1.00 90.00 96 LYS A CA 1
ATOM 769 C C . LYS A 1 96 ? 22.069 -14.130 -25.230 1.00 90.00 96 LYS A C 1
ATOM 771 O O . LYS A 1 96 ? 22.836 -14.656 -24.421 1.00 90.00 96 LYS A O 1
ATOM 776 N N . GLN A 1 97 ? 22.491 -13.602 -26.377 1.00 91.25 97 GLN A N 1
ATOM 777 C CA . GLN A 1 97 ? 23.894 -13.587 -26.789 1.00 91.25 97 GLN A CA 1
ATOM 778 C C . GLN A 1 97 ? 24.749 -12.736 -25.843 1.00 91.25 97 GLN A C 1
ATOM 780 O O . GLN A 1 97 ? 25.752 -13.234 -25.329 1.00 91.25 97 GLN A O 1
ATOM 785 N N . LYS A 1 98 ? 24.312 -11.515 -25.503 1.00 90.25 98 LYS A N 1
ATOM 786 C CA . LYS A 1 98 ? 24.992 -10.643 -24.527 1.00 90.25 98 LYS A CA 1
ATOM 787 C C . LYS A 1 98 ? 25.156 -11.325 -23.167 1.00 90.25 98 LYS A C 1
ATOM 789 O O . LYS A 1 98 ? 26.251 -11.322 -22.610 1.00 90.25 98 LYS A O 1
ATOM 794 N N . ARG A 1 99 ? 24.113 -11.996 -22.658 1.00 88.38 99 ARG A N 1
ATOM 795 C CA . ARG A 1 99 ? 24.186 -12.776 -21.405 1.00 88.38 99 ARG A CA 1
ATOM 796 C C . ARG A 1 99 ? 25.212 -13.911 -21.484 1.00 88.38 99 ARG A C 1
ATOM 798 O O . ARG A 1 99 ? 25.990 -14.098 -20.548 1.00 88.38 99 ARG A O 1
ATOM 805 N N . LYS A 1 100 ? 25.244 -14.658 -22.595 1.00 92.25 100 LYS A N 1
ATOM 806 C CA . LYS A 1 100 ? 26.238 -15.724 -22.822 1.00 92.25 100 LYS A CA 1
ATOM 807 C C . LYS A 1 100 ? 27.661 -15.162 -22.854 1.00 92.25 100 LYS A C 1
ATOM 809 O O . LYS A 1 100 ? 28.528 -15.703 -22.168 1.00 92.25 100 LYS A O 1
ATOM 814 N N . GLN A 1 101 ? 27.887 -14.072 -23.590 1.00 91.75 101 GLN A N 1
ATOM 815 C CA . GLN A 1 101 ? 29.194 -13.416 -23.664 1.00 91.75 101 GLN A CA 1
ATOM 816 C C . GLN A 1 101 ? 29.653 -12.903 -22.298 1.00 91.75 101 GLN A C 1
ATOM 818 O O . GLN A 1 101 ? 30.781 -13.175 -21.890 1.00 91.75 101 GLN A O 1
ATOM 823 N N . PHE A 1 102 ? 28.764 -12.257 -21.542 1.00 92.25 102 PHE A N 1
ATOM 824 C CA . PHE A 1 102 ? 29.076 -11.767 -20.202 1.00 92.25 102 PHE A CA 1
ATOM 825 C C . PHE A 1 102 ? 29.465 -12.908 -19.250 1.00 92.25 102 PHE A C 1
ATOM 827 O O . PHE A 1 102 ? 30.470 -12.818 -18.545 1.00 92.25 102 PHE A O 1
ATOM 834 N N . ARG A 1 103 ? 28.736 -14.033 -19.284 1.00 92.19 103 ARG A N 1
ATOM 835 C CA . ARG A 1 103 ? 29.058 -15.229 -18.486 1.00 92.19 103 ARG A CA 1
ATOM 836 C C . ARG A 1 103 ? 30.427 -15.814 -18.845 1.00 92.19 103 ARG A C 1
ATOM 838 O O . ARG A 1 103 ? 31.175 -16.220 -17.957 1.00 92.19 103 ARG A O 1
ATOM 845 N N . LEU A 1 104 ? 30.763 -15.853 -20.135 1.00 93.75 104 LEU A N 1
ATOM 846 C CA . LEU A 1 104 ? 32.063 -16.330 -20.613 1.00 93.75 104 LEU A CA 1
ATOM 847 C C . LEU A 1 104 ? 33.203 -15.410 -20.165 1.00 93.75 104 LEU A C 1
ATOM 849 O O . LEU A 1 104 ? 34.206 -15.898 -19.644 1.00 93.75 104 LEU A O 1
ATOM 853 N N . LEU A 1 105 ? 33.033 -14.094 -20.315 1.00 94.38 105 LEU A N 1
ATOM 854 C CA . LEU A 1 105 ? 33.991 -13.089 -19.849 1.00 94.38 105 LEU A CA 1
ATOM 855 C C . LEU A 1 105 ? 34.219 -13.199 -18.339 1.00 94.38 105 LEU A C 1
ATOM 857 O O . LEU A 1 105 ? 35.365 -13.236 -17.893 1.00 94.38 105 LEU A O 1
ATOM 861 N N . HIS A 1 106 ? 33.146 -13.326 -17.558 1.00 93.50 106 HIS A N 1
ATOM 862 C CA . HIS A 1 106 ? 33.235 -13.467 -16.107 1.00 93.50 106 HIS A CA 1
ATOM 863 C C . HIS A 1 106 ? 33.996 -14.740 -15.699 1.00 93.50 106 HIS A C 1
ATOM 865 O O . HIS A 1 106 ? 34.907 -14.684 -14.875 1.00 93.50 106 HIS A O 1
ATOM 871 N N . LYS A 1 107 ? 33.712 -15.880 -16.347 1.00 93.56 107 LYS A N 1
ATOM 872 C CA . LYS A 1 107 ? 34.431 -17.145 -16.109 1.00 93.56 107 LYS A CA 1
ATOM 873 C C . LYS A 1 107 ? 35.920 -17.049 -16.467 1.00 93.56 107 LYS A C 1
ATOM 875 O O . LYS A 1 107 ? 36.747 -17.613 -15.753 1.00 93.56 107 LYS A O 1
ATOM 880 N N . LYS A 1 108 ? 36.273 -16.341 -17.549 1.0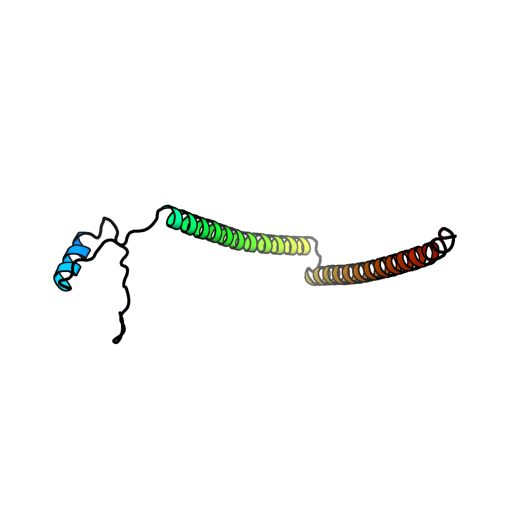0 93.56 108 LYS A N 1
ATOM 881 C CA . LYS A 1 108 ? 37.675 -16.084 -17.924 1.00 93.56 108 LYS A CA 1
ATOM 882 C C . LYS A 1 108 ? 38.386 -15.229 -16.871 1.00 93.56 108 LYS A C 1
ATOM 884 O O . LYS A 1 108 ? 39.444 -15.641 -16.406 1.00 93.56 108 LYS A O 1
ATOM 889 N N . LYS A 1 109 ? 37.772 -14.121 -16.434 1.00 93.06 109 LYS A N 1
ATOM 890 C CA . LYS A 1 109 ? 38.317 -13.248 -15.377 1.00 93.06 109 LYS A CA 1
ATOM 891 C C . LYS A 1 109 ? 38.559 -14.004 -14.070 1.00 93.06 109 LYS A C 1
ATOM 893 O O . LYS A 1 109 ? 39.628 -13.877 -13.488 1.00 93.06 109 LYS A O 1
ATOM 898 N N . LEU A 1 110 ? 37.611 -14.841 -13.637 1.00 92.69 110 LEU A N 1
ATOM 899 C CA . LEU A 1 110 ? 37.774 -15.661 -12.430 1.00 92.69 110 LEU A CA 1
ATOM 900 C C . LEU A 1 110 ? 38.942 -16.648 -12.546 1.00 92.69 110 LEU A C 1
ATOM 902 O O . LEU A 1 110 ? 39.737 -16.763 -11.618 1.00 92.69 110 LEU A O 1
ATOM 906 N N . LYS A 1 111 ? 39.084 -17.333 -13.688 1.00 93.31 111 LYS A N 1
ATOM 907 C CA . LYS A 1 111 ? 40.219 -18.241 -13.931 1.00 93.31 111 LYS A CA 1
ATOM 908 C C . LYS A 1 111 ? 41.555 -17.507 -13.950 1.00 93.31 111 LYS A C 1
ATOM 910 O O . LYS A 1 111 ? 42.537 -18.039 -13.447 1.00 93.31 111 LYS A O 1
ATOM 915 N N . GLN A 1 112 ? 41.596 -16.319 -14.545 1.00 93.00 112 GLN A N 1
ATOM 916 C CA . GLN A 1 112 ? 42.799 -15.499 -14.598 1.00 93.00 112 GLN A CA 1
ATOM 917 C C . GLN A 1 112 ? 43.199 -15.037 -13.196 1.00 93.00 112 GLN A C 1
ATOM 919 O O . GLN A 1 112 ? 44.324 -15.290 -12.790 1.00 93.00 112 GLN A O 1
ATOM 924 N N . ARG A 1 113 ? 42.243 -14.544 -12.402 1.00 91.62 113 ARG A N 1
ATOM 925 C CA . ARG A 1 113 ? 42.466 -14.188 -10.997 1.00 91.62 113 ARG A CA 1
ATOM 926 C C . ARG A 1 113 ? 42.941 -15.379 -10.160 1.00 91.62 113 ARG A C 1
ATOM 928 O O . ARG A 1 113 ? 43.834 -15.236 -9.341 1.00 91.62 113 ARG A O 1
ATOM 935 N N . GLN A 1 114 ? 42.391 -16.577 -10.381 1.00 90.81 114 GLN A N 1
ATOM 936 C CA . GLN A 1 114 ? 42.879 -17.796 -9.719 1.00 90.81 114 GLN A CA 1
ATOM 937 C C . GLN A 1 114 ? 44.309 -18.162 -10.133 1.00 90.81 114 GLN A C 1
ATOM 939 O O . GLN A 1 114 ? 45.067 -18.642 -9.297 1.00 90.81 114 GLN A O 1
ATOM 944 N N . LYS A 1 115 ? 44.685 -17.959 -11.403 1.00 90.19 115 LYS A N 1
ATOM 945 C CA . LYS A 1 115 ? 46.065 -18.160 -11.868 1.00 90.19 115 LYS A CA 1
ATOM 946 C C . LYS A 1 115 ? 47.013 -17.129 -11.265 1.00 90.19 115 LYS A C 1
ATOM 948 O O . LYS A 1 115 ? 48.064 -17.524 -10.791 1.00 90.19 115 LYS A O 1
ATOM 953 N N . GLU A 1 116 ? 46.623 -15.859 -11.239 1.00 91.06 116 GLU A N 1
ATOM 954 C CA . GLU A 1 116 ? 47.384 -14.772 -10.611 1.00 91.06 116 GLU A CA 1
ATOM 955 C C . GLU A 1 116 ? 47.596 -15.038 -9.119 1.00 91.06 116 GLU A C 1
ATOM 957 O O . GLU A 1 116 ? 48.716 -14.931 -8.639 1.00 91.06 116 GLU A O 1
ATOM 962 N N . ILE A 1 117 ? 46.557 -15.475 -8.397 1.00 89.88 117 ILE A N 1
ATOM 963 C CA . ILE A 1 117 ? 46.672 -15.859 -6.982 1.00 89.88 117 ILE A CA 1
ATOM 964 C C . ILE A 1 117 ? 47.604 -17.063 -6.816 1.00 89.88 117 ILE A C 1
ATOM 966 O O . ILE A 1 117 ? 48.461 -17.048 -5.941 1.00 89.88 117 ILE A O 1
ATOM 970 N N . LYS A 1 118 ? 47.470 -18.103 -7.650 1.00 89.31 118 LYS A N 1
ATOM 971 C CA . LYS A 1 118 ? 48.366 -19.270 -7.596 1.00 89.31 118 LYS A CA 1
ATOM 972 C C . LYS A 1 118 ? 49.820 -18.887 -7.872 1.00 89.31 118 LYS A C 1
ATOM 974 O O . LYS A 1 118 ? 50.694 -19.340 -7.146 1.00 89.31 118 LYS A O 1
ATOM 979 N N . GLN A 1 119 ? 50.055 -18.038 -8.871 1.00 88.31 119 GLN A N 1
ATOM 980 C CA . GLN A 1 119 ? 51.381 -17.523 -9.206 1.00 88.31 119 GLN A CA 1
ATOM 981 C C . GLN A 1 119 ? 51.951 -16.699 -8.047 1.00 88.31 119 GLN A C 1
ATOM 983 O O . GLN A 1 119 ? 53.063 -16.957 -7.609 1.00 88.31 119 GLN A O 1
ATOM 988 N N . PHE A 1 120 ? 51.153 -15.796 -7.471 1.00 86.94 120 PHE A N 1
ATOM 989 C CA . PHE A 1 120 ? 51.548 -14.990 -6.319 1.00 86.94 120 PHE A CA 1
ATOM 990 C C . PHE A 1 120 ? 51.904 -15.848 -5.096 1.00 86.94 120 PHE A C 1
ATOM 992 O O . PHE A 1 120 ? 52.896 -15.577 -4.426 1.00 86.94 120 PHE A O 1
ATOM 999 N N . VAL A 1 121 ? 51.132 -16.898 -4.801 1.00 84.12 121 VAL A N 1
ATOM 1000 C CA . VAL A 1 121 ? 51.452 -17.835 -3.711 1.00 84.12 121 VAL A CA 1
ATOM 1001 C C . VAL A 1 121 ? 52.764 -18.570 -3.997 1.00 84.12 121 VAL A C 1
ATOM 1003 O O . VAL A 1 121 ? 53.590 -18.716 -3.101 1.00 84.12 121 VAL A O 1
ATOM 1006 N N . GLN A 1 122 ? 52.992 -18.986 -5.243 1.00 77.12 122 GLN A N 1
ATOM 1007 C CA . GLN A 1 122 ? 54.203 -19.702 -5.639 1.00 77.12 122 GLN A CA 1
ATOM 1008 C C . GLN A 1 122 ? 55.463 -18.820 -5.596 1.00 77.12 122 GLN A C 1
ATOM 1010 O O . GLN A 1 122 ? 56.502 -19.277 -5.126 1.00 77.12 122 GLN A O 1
ATOM 1015 N N . ASP A 1 123 ? 55.356 -17.549 -5.987 1.00 77.12 123 ASP A N 1
ATOM 1016 C CA . ASP A 1 123 ? 56.463 -16.582 -5.963 1.00 77.12 123 ASP A CA 1
ATOM 1017 C C . ASP A 1 123 ? 56.849 -16.148 -4.530 1.00 77.12 123 ASP A C 1
ATOM 1019 O O . ASP A 1 123 ? 57.985 -15.728 -4.289 1.00 77.12 123 ASP A O 1
ATOM 1023 N N . ASN A 1 124 ? 55.924 -16.259 -3.565 1.00 72.50 124 ASN A N 1
ATOM 1024 C CA . ASN A 1 124 ? 56.151 -15.890 -2.160 1.00 72.50 124 ASN A CA 1
ATOM 1025 C C . ASN A 1 124 ? 56.492 -17.084 -1.245 1.00 72.50 124 ASN A C 1
ATOM 1027 O O . ASN A 1 124 ? 57.158 -16.891 -0.232 1.00 72.50 124 ASN A O 1
ATOM 1031 N N . CYS A 1 125 ? 56.140 -18.322 -1.613 1.00 56.25 125 CYS A N 1
ATOM 1032 C CA . CYS A 1 125 ? 56.441 -19.525 -0.819 1.00 56.25 125 CYS A CA 1
ATOM 1033 C C . CYS A 1 125 ? 57.948 -19.885 -0.765 1.00 56.25 125 CYS A C 1
ATOM 1035 O O . CYS A 1 125 ? 58.348 -20.730 0.030 1.00 56.25 125 CYS A O 1
ATOM 1037 N N . GLY A 1 126 ? 58.800 -19.251 -1.582 1.00 53.50 126 GLY A N 1
ATOM 1038 C CA . GLY A 1 126 ? 60.257 -19.466 -1.587 1.00 53.50 126 GLY A CA 1
ATOM 1039 C C . GLY A 1 126 ? 61.086 -18.458 -0.779 1.00 53.50 126 GLY A C 1
ATOM 1040 O O . GLY A 1 126 ? 62.307 -18.581 -0.761 1.00 53.50 126 GLY A O 1
ATOM 1041 N N . LYS A 1 127 ? 60.469 -17.445 -0.148 1.00 52.03 127 LYS A N 1
ATOM 1042 C CA . LYS A 1 127 ? 61.199 -16.339 0.514 1.00 52.03 127 LYS A CA 1
ATOM 1043 C C . LYS A 1 127 ? 61.161 -16.359 2.046 1.00 52.03 127 LYS A C 1
ATOM 1045 O O . LYS A 1 127 ? 61.924 -15.628 2.667 1.00 52.03 127 LYS A O 1
ATOM 1050 N N . GLU A 1 128 ? 60.344 -17.212 2.664 1.00 47.69 128 GLU A N 1
ATOM 1051 C CA . GLU A 1 128 ? 60.256 -17.310 4.133 1.00 47.69 128 GLU A CA 1
ATOM 1052 C C . GLU A 1 128 ? 61.189 -18.370 4.750 1.00 47.69 128 GLU A C 1
ATOM 1054 O O . GLU A 1 128 ? 61.409 -18.362 5.957 1.00 47.69 128 GLU A O 1
ATOM 1059 N N . SER A 1 129 ? 61.834 -19.229 3.953 1.00 45.28 129 SER A N 1
ATOM 1060 C CA . SER A 1 129 ? 62.797 -20.222 4.463 1.00 45.28 129 SER A CA 1
ATOM 1061 C C . SER A 1 129 ? 64.231 -19.696 4.651 1.00 45.28 129 SER A C 1
ATOM 1063 O O . SER A 1 129 ? 65.108 -20.467 5.031 1.00 45.28 129 SER A O 1
ATOM 1065 N N . SER A 1 130 ? 64.502 -18.408 4.400 1.00 45.78 130 SER A N 1
ATOM 1066 C CA . SER A 1 130 ? 65.847 -17.812 4.523 1.00 45.78 130 SER A CA 1
ATOM 1067 C C . SER A 1 130 ? 66.001 -16.755 5.625 1.00 45.78 130 SER A C 1
ATOM 1069 O O . SER A 1 130 ? 67.056 -16.136 5.698 1.00 45.78 130 SER A O 1
ATOM 1071 N N . VAL A 1 131 ? 64.994 -16.535 6.482 1.00 51.72 131 VAL A N 1
ATOM 1072 C CA . VAL A 1 131 ? 65.045 -15.512 7.559 1.00 51.72 131 VAL A CA 1
ATOM 1073 C C . VAL A 1 131 ? 65.079 -16.127 8.971 1.00 51.72 131 VAL A C 1
ATOM 1075 O O . VAL A 1 131 ? 65.097 -15.412 9.965 1.00 51.72 131 VAL A O 1
ATOM 1078 N N . ILE A 1 132 ? 65.162 -17.457 9.088 1.00 46.12 132 ILE A N 1
ATOM 1079 C CA . ILE A 1 132 ? 65.380 -18.141 10.373 1.00 46.12 132 ILE A CA 1
ATOM 1080 C C . ILE A 1 132 ? 66.668 -18.968 10.283 1.00 46.12 132 ILE A C 1
ATOM 1082 O O . ILE A 1 132 ? 66.632 -20.176 10.055 1.00 46.12 132 ILE A O 1
ATOM 1086 N N . LYS A 1 133 ? 67.812 -18.298 10.414 1.00 39.06 133 LYS A N 1
ATOM 1087 C CA . LYS A 1 133 ? 69.082 -18.875 10.868 1.00 39.06 133 LYS A CA 1
ATOM 1088 C C . LYS A 1 133 ? 69.817 -17.836 11.694 1.00 39.06 133 LYS A C 1
ATOM 1090 O O . LYS A 1 133 ? 69.823 -16.666 11.256 1.00 39.06 133 LYS A O 1
#